Protein AF-E8N2D0-F1 (afdb_monomer_lite)

Radius of gyration: 14.81 Å; chains: 1; bounding box: 36×35×33 Å

Sequence (117 aa):
MAMEIARLIERIQQKIAEVESLYQRQSGGASFCQVQRDGRVTGGLKYEEGRMVALHFARRALQQRGEAGLADIEEEEQTWLKALADLQAKPSLPMLWLAYRQGGVDAFHWLREQFGE

pLDDT: mean 90.59, std 9.55, range [43.75, 98.31]

Organism: Anaerolinea thermophila (strain DSM 14523 / JCM 11388 / NBRC 100420 / UNI-1) (NCBI:txid926569)

Structure (mmCIF, N/CA/C/O backbone):
data_AF-E8N2D0-F1
#
_entry.id   AF-E8N2D0-F1
#
loop_
_atom_site.group_PDB
_atom_site.id
_atom_site.type_symbol
_atom_site.label_atom_id
_atom_site.label_alt_id
_atom_site.label_comp_id
_atom_site.label_asym_id
_atom_site.label_entity_id
_atom_site.label_seq_id
_atom_site.pdbx_PDB_ins_code
_atom_site.Cartn_x
_atom_site.Cartn_y
_atom_site.Cartn_z
_atom_site.occupancy
_atom_site.B_iso_or_equiv
_atom_site.auth_seq_id
_atom_site.auth_comp_id
_atom_site.auth_asym_id
_atom_site.auth_atom_id
_atom_site.pdbx_PDB_model_num
ATOM 1 N N . MET A 1 1 ? -14.526 10.757 16.281 1.00 62.53 1 MET A N 1
ATOM 2 C CA . MET A 1 1 ? -13.114 10.315 16.207 1.00 62.53 1 MET A CA 1
ATOM 3 C C . MET A 1 1 ? -12.991 8.791 16.215 1.00 62.53 1 MET A C 1
ATOM 5 O O . MET A 1 1 ? -12.744 8.247 15.155 1.00 62.53 1 MET A O 1
ATOM 9 N N . ALA A 1 2 ? -13.280 8.056 17.301 1.00 64.19 2 ALA A N 1
ATOM 10 C CA . ALA A 1 2 ? -13.200 6.576 17.281 1.00 64.19 2 ALA A CA 1
ATOM 11 C C . ALA A 1 2 ? -14.119 5.898 16.234 1.00 64.19 2 ALA A C 1
ATOM 13 O O . ALA A 1 2 ? -13.712 4.954 15.562 1.00 64.19 2 ALA A O 1
ATOM 14 N N . MET A 1 3 ? -15.335 6.426 16.047 1.00 69.44 3 MET A N 1
ATOM 15 C CA . MET A 1 3 ? -16.271 5.965 15.010 1.00 69.44 3 MET A CA 1
ATOM 16 C C . MET A 1 3 ? -15.761 6.221 13.579 1.00 69.44 3 MET A C 1
ATOM 18 O O . MET A 1 3 ? -16.086 5.454 12.679 1.00 69.44 3 MET A O 1
ATOM 22 N N . GLU A 1 4 ? -14.929 7.247 13.372 1.00 86.56 4 GLU A N 1
ATOM 23 C CA . GLU A 1 4 ? -14.350 7.556 12.056 1.00 86.56 4 GLU A CA 1
ATOM 24 C C . GLU A 1 4 ? -13.208 6.597 11.713 1.00 86.56 4 GLU A C 1
ATOM 26 O O . GLU A 1 4 ? -13.158 6.062 10.609 1.00 86.56 4 GLU A O 1
ATOM 31 N N . ILE A 1 5 ? -12.360 6.261 12.692 1.00 91.81 5 ILE A N 1
ATOM 32 C CA . ILE A 1 5 ? -11.310 5.251 12.503 1.00 91.81 5 ILE A CA 1
ATOM 33 C C . ILE A 1 5 ? -11.911 3.872 12.202 1.00 91.81 5 ILE A C 1
ATOM 35 O O . ILE A 1 5 ? -11.417 3.167 11.324 1.00 91.81 5 ILE A O 1
ATOM 39 N N . ALA A 1 6 ? -12.996 3.486 12.881 1.00 91.69 6 ALA A N 1
ATOM 40 C CA . ALA A 1 6 ? -13.675 2.218 12.611 1.00 91.69 6 ALA A CA 1
ATOM 41 C C . ALA A 1 6 ? -14.221 2.148 11.173 1.00 91.69 6 ALA A C 1
ATOM 43 O O . ALA A 1 6 ? -13.948 1.182 10.460 1.00 91.69 6 ALA A O 1
ATOM 44 N N . ARG A 1 7 ? -14.911 3.202 10.714 1.00 92.88 7 ARG A N 1
ATOM 45 C CA . ARG A 1 7 ? -15.404 3.308 9.328 1.00 92.88 7 ARG A CA 1
ATOM 46 C C . ARG A 1 7 ? -14.276 3.271 8.307 1.00 92.88 7 ARG A C 1
ATOM 48 O O . ARG A 1 7 ? -14.399 2.632 7.265 1.00 92.88 7 ARG A O 1
ATOM 55 N N . LEU A 1 8 ? -13.164 3.934 8.601 1.00 93.00 8 LEU A N 1
ATOM 56 C CA . LEU A 1 8 ? -12.001 3.904 7.730 1.00 93.00 8 LEU A CA 1
ATOM 57 C C . LEU A 1 8 ? -11.406 2.498 7.633 1.00 93.00 8 LEU A C 1
ATOM 59 O O . LEU A 1 8 ? -11.120 2.032 6.534 1.00 93.00 8 LEU A O 1
ATOM 63 N N . ILE A 1 9 ? -11.264 1.792 8.756 1.00 95.50 9 ILE A N 1
ATOM 64 C CA . ILE A 1 9 ? -10.804 0.399 8.759 1.00 95.50 9 ILE A CA 1
ATOM 65 C C . ILE A 1 9 ? -11.721 -0.471 7.886 1.00 95.50 9 ILE A C 1
ATOM 67 O O . ILE A 1 9 ? -11.212 -1.287 7.117 1.00 95.50 9 ILE A O 1
ATOM 71 N N . GLU A 1 10 ? -13.041 -0.281 7.947 1.00 95.69 10 GLU A N 1
ATOM 72 C CA . GLU A 1 10 ? -13.997 -0.982 7.078 1.00 95.69 10 GLU A CA 1
ATOM 73 C C . GLU A 1 10 ? -13.786 -0.652 5.592 1.00 95.69 10 GLU A C 1
ATOM 75 O O . GLU A 1 10 ? -13.709 -1.566 4.767 1.00 95.69 10 GLU A O 1
ATOM 80 N N . ARG A 1 11 ? -13.608 0.627 5.231 1.00 95.62 11 ARG A N 1
ATOM 81 C CA . ARG A 1 11 ? -13.295 1.028 3.844 1.00 95.62 11 ARG A CA 1
ATOM 82 C C . ARG A 1 11 ? -11.990 0.401 3.353 1.00 95.62 11 ARG A C 1
ATOM 84 O O . ARG A 1 11 ? -11.926 -0.095 2.230 1.00 95.62 11 ARG A O 1
ATOM 91 N N . ILE A 1 12 ? -10.960 0.359 4.199 1.00 96.69 12 ILE A N 1
ATOM 92 C CA . ILE A 1 12 ? -9.684 -0.291 3.875 1.00 96.69 12 ILE A CA 1
ATOM 93 C C . ILE A 1 12 ? -9.887 -1.789 3.648 1.00 96.69 12 ILE A C 1
ATOM 95 O O . ILE A 1 12 ? -9.335 -2.347 2.703 1.00 96.69 12 ILE A O 1
ATOM 99 N N . GLN A 1 13 ? -10.694 -2.457 4.475 1.00 97.00 13 GLN A N 1
ATOM 100 C CA . GLN A 1 13 ? -11.011 -3.875 4.291 1.00 97.00 13 GLN A CA 1
ATOM 101 C C . GLN A 1 13 ? -11.730 -4.137 2.964 1.00 97.00 13 GLN A C 1
ATOM 103 O O . GLN A 1 13 ? -11.364 -5.074 2.255 1.00 97.00 13 GLN A O 1
ATOM 108 N N . GLN A 1 14 ? -12.696 -3.293 2.596 1.00 96.69 14 GLN A N 1
ATOM 109 C CA . GLN A 1 14 ? -13.371 -3.375 1.299 1.00 96.69 14 GLN A CA 1
ATOM 110 C C . GLN A 1 14 ? -12.380 -3.181 0.145 1.00 96.69 14 GLN A C 1
ATOM 112 O O . GLN A 1 14 ? -12.392 -3.950 -0.817 1.00 96.69 14 GLN A O 1
ATOM 117 N N . LYS A 1 15 ? -11.464 -2.212 0.267 1.00 96.94 15 LYS A N 1
ATOM 118 C CA . LYS A 1 15 ? -10.445 -1.964 -0.754 1.00 96.94 15 LYS A CA 1
ATOM 119 C C . LYS A 1 15 ? -9.453 -3.116 -0.890 1.00 96.94 15 LYS A C 1
ATOM 121 O O . LYS A 1 15 ? -9.097 -3.475 -2.007 1.00 96.94 15 LYS A O 1
ATOM 126 N N . ILE A 1 16 ? -9.049 -3.737 0.220 1.00 96.94 16 ILE A N 1
ATOM 127 C CA . ILE A 1 16 ? -8.223 -4.955 0.207 1.00 96.94 16 ILE A CA 1
ATOM 128 C C . ILE A 1 16 ? -8.938 -6.067 -0.566 1.00 96.94 16 ILE A C 1
ATOM 130 O O . ILE A 1 16 ? -8.326 -6.676 -1.436 1.00 96.94 16 ILE A O 1
ATOM 134 N N . ALA A 1 17 ? -10.231 -6.296 -0.313 1.00 95.88 17 ALA A N 1
ATOM 135 C CA . ALA A 1 17 ? -10.999 -7.316 -1.028 1.00 95.88 17 ALA A CA 1
ATOM 136 C C . ALA A 1 17 ? -11.108 -7.026 -2.540 1.00 95.88 17 ALA A C 1
ATOM 138 O O . ALA A 1 17 ? -11.020 -7.943 -3.358 1.00 95.88 17 ALA A O 1
ATOM 139 N N . GLU A 1 18 ? -11.249 -5.755 -2.932 1.00 95.25 18 GLU A N 1
ATOM 140 C CA . GLU A 1 18 ? -11.233 -5.333 -4.340 1.00 95.25 18 GLU A CA 1
ATOM 141 C C . GLU A 1 18 ? -9.885 -5.648 -5.010 1.00 95.25 18 GLU A C 1
ATOM 143 O O . GLU A 1 18 ? -9.847 -6.251 -6.088 1.00 95.25 18 GLU A O 1
ATOM 148 N N . VAL A 1 19 ? -8.776 -5.272 -4.364 1.00 94.38 19 VAL A N 1
ATOM 149 C CA . VAL A 1 19 ? -7.423 -5.527 -4.880 1.00 94.38 19 VAL A CA 1
ATOM 150 C C . VAL A 1 19 ? -7.128 -7.025 -4.920 1.00 94.38 19 VAL A C 1
ATOM 152 O O . VAL A 1 19 ? -6.573 -7.503 -5.905 1.00 94.38 19 VAL A O 1
ATOM 155 N N . GLU A 1 20 ? -7.547 -7.789 -3.914 1.00 93.12 20 GLU A N 1
ATOM 156 C CA . GLU A 1 20 ? -7.379 -9.242 -3.891 1.00 93.12 20 GLU A CA 1
ATOM 157 C C . GLU A 1 20 ? -8.174 -9.929 -5.012 1.00 93.12 20 GLU A C 1
ATOM 159 O O . GLU A 1 20 ? -7.659 -10.835 -5.665 1.00 93.12 20 GLU A O 1
ATOM 164 N N . SER A 1 21 ? -9.390 -9.465 -5.309 1.00 91.75 21 SER A N 1
ATOM 165 C CA . SER A 1 21 ? -10.180 -9.958 -6.446 1.00 91.75 21 SER A CA 1
ATOM 166 C C . SER A 1 21 ? -9.514 -9.651 -7.795 1.00 91.75 21 SER A C 1
ATOM 168 O O . SER A 1 21 ? -9.486 -10.491 -8.699 1.00 91.75 21 SER A O 1
ATOM 170 N N . LEU A 1 22 ? -8.928 -8.459 -7.951 1.00 89.31 22 LEU A N 1
ATOM 171 C CA . LEU A 1 22 ? -8.114 -8.121 -9.126 1.00 89.31 22 LEU A CA 1
ATOM 172 C C . LEU A 1 22 ? -6.891 -9.038 -9.237 1.00 89.31 22 LEU A C 1
ATOM 174 O O . LEU A 1 22 ? -6.658 -9.615 -10.299 1.00 89.31 22 LEU A O 1
ATOM 178 N N . TYR A 1 23 ? -6.180 -9.234 -8.127 1.00 88.69 23 TYR A N 1
ATOM 179 C CA . TYR A 1 23 ? -5.011 -10.102 -8.039 1.00 88.69 23 TYR A CA 1
ATOM 180 C C . TYR A 1 23 ? -5.342 -11.539 -8.454 1.00 88.69 23 TYR A C 1
ATOM 182 O O . TYR A 1 23 ? -4.668 -12.111 -9.306 1.00 88.69 23 TYR A O 1
ATOM 190 N N . GLN A 1 24 ? -6.419 -12.107 -7.903 1.00 89.31 24 GLN A N 1
ATOM 191 C CA . GLN A 1 24 ? -6.882 -13.461 -8.216 1.00 89.31 24 GLN A CA 1
ATOM 192 C C . GLN A 1 24 ? -7.250 -13.619 -9.691 1.00 89.31 24 GLN A C 1
ATOM 194 O O . GLN A 1 24 ? -6.910 -14.627 -10.308 1.00 89.31 24 GLN A O 1
ATOM 199 N N . ARG A 1 25 ? -7.917 -12.627 -10.292 1.00 87.38 25 ARG A N 1
ATOM 200 C CA . ARG A 1 25 ? -8.247 -12.677 -11.725 1.00 87.38 25 ARG A CA 1
ATOM 201 C C . ARG A 1 25 ? -6.997 -12.716 -12.597 1.00 87.38 25 ARG A C 1
ATOM 203 O O . ARG A 1 25 ? -6.956 -13.475 -13.560 1.00 87.38 25 ARG A O 1
ATOM 210 N N . GLN A 1 26 ? -5.979 -11.935 -12.251 1.00 85.56 26 GLN A N 1
ATOM 211 C CA . GLN A 1 26 ? -4.733 -11.874 -13.013 1.00 85.56 26 GLN A CA 1
ATOM 212 C C . GLN A 1 26 ? -3.806 -13.076 -12.752 1.00 85.56 26 GLN A C 1
ATOM 214 O O . GLN A 1 26 ? -3.014 -13.442 -13.617 1.00 85.56 26 GLN A O 1
ATOM 219 N N . SER A 1 27 ? -3.909 -13.720 -11.586 1.00 84.25 27 SER A N 1
ATOM 220 C CA . SER A 1 27 ? -3.081 -14.867 -11.188 1.00 84.25 27 SER A CA 1
ATOM 221 C C . SER A 1 27 ? -3.634 -16.233 -11.626 1.00 84.25 27 SER A C 1
ATOM 223 O O . SER A 1 27 ? -3.053 -17.266 -11.285 1.00 84.25 27 SER A O 1
ATOM 225 N N . GLY A 1 28 ? -4.765 -16.267 -12.339 1.00 83.62 28 GLY A N 1
ATOM 226 C CA . GLY A 1 28 ? -5.445 -17.517 -12.697 1.00 83.62 28 GLY A CA 1
ATOM 227 C C . GLY A 1 28 ? -6.176 -18.177 -11.522 1.00 83.62 28 GLY A C 1
ATOM 228 O O . GLY A 1 28 ? -6.288 -19.399 -11.474 1.00 83.62 28 GLY A O 1
ATOM 229 N N . GLY A 1 29 ? -6.659 -17.380 -10.566 1.00 82.88 29 GLY A N 1
ATOM 230 C CA . GLY A 1 29 ? -7.465 -17.817 -9.422 1.00 82.88 29 GLY A CA 1
ATOM 231 C C . GLY A 1 29 ? -6.690 -18.006 -8.116 1.00 82.88 29 GLY A C 1
ATOM 232 O O . GLY A 1 29 ? -7.290 -18.368 -7.107 1.00 82.88 29 GLY A O 1
ATOM 233 N N . ALA A 1 30 ? -5.379 -17.756 -8.095 1.00 83.25 30 ALA A N 1
ATOM 234 C CA . ALA A 1 30 ? -4.569 -17.871 -6.884 1.00 83.25 30 ALA A CA 1
ATOM 235 C C . ALA A 1 30 ? -4.672 -16.609 -6.011 1.00 83.25 30 ALA A C 1
ATOM 237 O O . ALA A 1 30 ? -4.511 -15.484 -6.494 1.00 83.25 30 ALA A O 1
ATOM 238 N N . SER A 1 31 ? -4.890 -16.777 -4.707 1.00 84.69 31 SER A N 1
ATOM 239 C CA . SER A 1 31 ? -4.899 -15.645 -3.777 1.00 84.69 31 SER A CA 1
ATOM 240 C C . SER A 1 31 ? -3.501 -15.066 -3.563 1.00 84.69 31 SER A C 1
ATOM 242 O O . SER A 1 31 ? -2.485 -15.737 -3.773 1.00 84.69 31 SER A O 1
ATOM 244 N N . PHE A 1 32 ? -3.447 -13.822 -3.084 1.0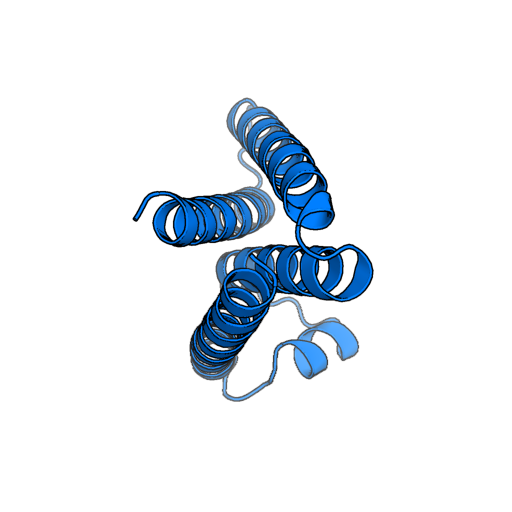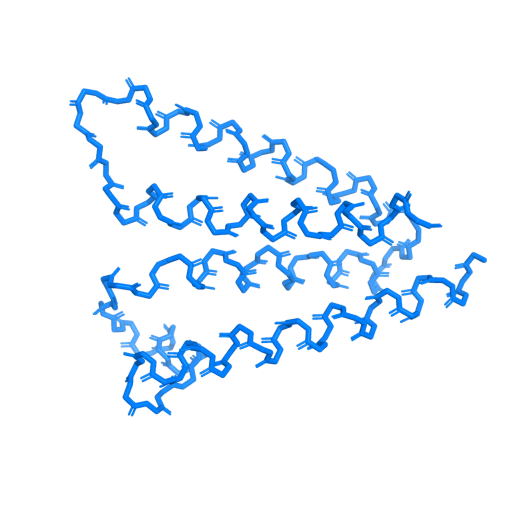0 83.12 32 PHE A N 1
ATOM 245 C CA . PHE A 1 32 ? -2.193 -13.149 -2.748 1.00 83.12 32 PHE A CA 1
ATOM 246 C C . PHE A 1 32 ? -1.340 -13.981 -1.776 1.00 83.12 32 PHE A C 1
ATOM 248 O O . PHE A 1 32 ? -0.165 -14.251 -2.027 1.00 83.12 32 PHE A O 1
ATOM 255 N N . CYS A 1 33 ? -1.960 -14.466 -0.697 1.00 83.88 33 CYS A N 1
ATOM 256 C CA . CYS A 1 33 ? -1.296 -15.286 0.315 1.00 83.88 33 CYS A CA 1
ATOM 257 C C . CYS A 1 33 ? -0.774 -16.620 -0.242 1.00 83.88 33 CYS A C 1
ATOM 259 O O . CYS A 1 33 ? 0.281 -17.086 0.187 1.00 83.88 33 CYS A O 1
ATOM 261 N N . GLN A 1 34 ? -1.500 -17.247 -1.175 1.00 81.94 34 GLN A N 1
ATOM 262 C CA . GLN A 1 34 ? -1.060 -18.486 -1.828 1.00 81.94 34 GLN A CA 1
ATOM 263 C C . GLN A 1 34 ? 0.161 -18.236 -2.711 1.00 81.94 34 GLN A C 1
ATOM 265 O O . GLN A 1 34 ? 1.148 -18.956 -2.610 1.00 81.94 34 GLN A O 1
ATOM 270 N N . VAL A 1 35 ? 0.127 -17.179 -3.524 1.00 81.75 35 VAL A N 1
ATOM 271 C CA . VAL A 1 35 ? 1.246 -16.816 -4.399 1.00 81.75 35 VAL A CA 1
ATOM 272 C C . VAL A 1 35 ? 2.515 -16.506 -3.605 1.00 81.75 35 VAL A C 1
ATOM 274 O O . VAL A 1 35 ? 3.586 -16.999 -3.960 1.00 81.75 35 VAL A O 1
ATOM 277 N N . GLN A 1 36 ? 2.393 -15.729 -2.524 1.00 80.94 36 GLN A N 1
ATOM 278 C CA . GLN A 1 36 ? 3.508 -15.406 -1.626 1.00 80.94 36 GLN A CA 1
ATOM 279 C C . GLN A 1 36 ? 4.113 -16.670 -1.005 1.00 80.94 36 GLN A C 1
ATOM 281 O O . GLN A 1 36 ? 5.330 -16.836 -0.999 1.00 80.94 36 GLN A O 1
ATOM 286 N N . ARG A 1 37 ? 3.263 -17.583 -0.516 1.00 82.00 37 ARG A N 1
ATOM 287 C CA . ARG A 1 37 ? 3.696 -18.847 0.096 1.00 82.00 37 ARG A CA 1
ATOM 288 C C . ARG A 1 37 ? 4.411 -19.757 -0.899 1.00 82.00 37 ARG A C 1
ATOM 290 O O . ARG A 1 37 ? 5.419 -20.359 -0.547 1.00 82.00 37 ARG A O 1
ATOM 297 N N . ASP A 1 38 ? 3.892 -19.848 -2.117 1.00 84.31 38 ASP A N 1
ATOM 298 C CA . ASP A 1 38 ? 4.437 -20.705 -3.169 1.00 84.31 38 ASP A CA 1
ATOM 299 C C . ASP A 1 38 ? 5.703 -20.115 -3.819 1.00 84.31 38 ASP A C 1
ATOM 301 O O . ASP A 1 38 ? 6.336 -20.778 -4.640 1.00 84.31 38 ASP A O 1
ATOM 305 N N . GLY A 1 39 ? 6.062 -18.861 -3.510 1.00 73.88 39 GLY A N 1
ATOM 306 C CA . GLY A 1 39 ? 7.225 -18.182 -4.087 1.00 73.88 39 GLY A CA 1
ATOM 307 C C . GLY A 1 39 ? 7.131 -17.985 -5.604 1.00 73.88 39 GLY A C 1
ATOM 308 O O . GLY A 1 39 ? 8.156 -17.895 -6.284 1.00 73.88 39 GLY A O 1
ATOM 309 N N . ARG A 1 40 ? 5.914 -17.954 -6.164 1.00 75.69 40 ARG A N 1
ATOM 310 C CA . ARG A 1 40 ? 5.726 -17.868 -7.619 1.00 75.69 40 ARG A CA 1
ATOM 311 C C . ARG A 1 40 ? 6.193 -16.511 -8.136 1.00 75.69 40 ARG A C 1
ATOM 313 O O . ARG A 1 40 ? 5.854 -15.466 -7.585 1.00 75.69 40 ARG A O 1
ATOM 320 N N . VAL A 1 41 ? 6.923 -16.526 -9.249 1.00 65.94 41 VAL A N 1
ATOM 321 C CA . VAL A 1 41 ? 7.287 -15.301 -9.965 1.00 65.94 41 VAL A CA 1
ATOM 322 C C . VAL A 1 41 ? 6.067 -14.823 -10.733 1.00 65.94 41 VAL A C 1
ATOM 324 O O . VAL A 1 41 ? 5.647 -15.452 -11.699 1.00 65.94 41 VAL A O 1
ATOM 327 N N . THR A 1 42 ? 5.494 -13.709 -10.294 1.00 6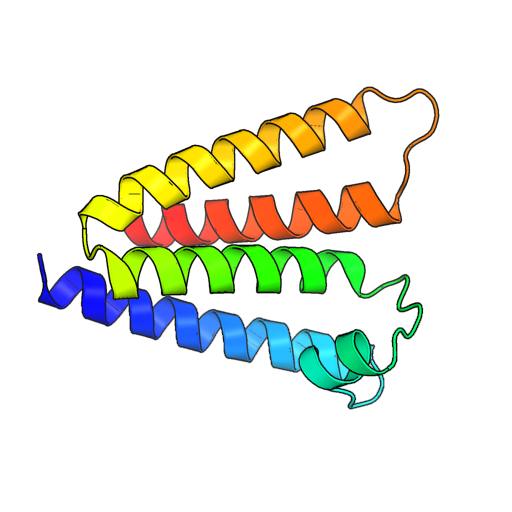7.56 42 THR A N 1
ATOM 328 C CA . THR A 1 42 ? 4.211 -13.239 -10.819 1.00 67.56 42 THR A CA 1
ATOM 329 C C . THR A 1 42 ? 4.282 -12.005 -11.691 1.00 67.56 42 THR A C 1
ATOM 331 O O . THR A 1 42 ? 3.231 -11.562 -12.125 1.00 67.56 42 THR A O 1
ATOM 334 N N . GLY A 1 43 ? 5.484 -11.497 -11.999 1.00 67.50 43 GLY A N 1
ATOM 335 C CA . GLY A 1 43 ? 5.761 -10.490 -13.036 1.00 67.50 43 GLY A CA 1
ATOM 336 C C . GLY A 1 43 ? 4.743 -9.342 -13.127 1.00 67.50 43 GLY A C 1
ATOM 337 O O . GLY A 1 43 ? 4.953 -8.276 -12.561 1.00 67.50 43 GLY A O 1
ATOM 338 N N . GLY A 1 44 ? 3.633 -9.575 -13.828 1.00 79.25 44 GLY A N 1
ATOM 339 C CA . GLY A 1 44 ? 2.504 -8.653 -13.948 1.00 79.25 44 GLY A CA 1
ATOM 340 C C . GLY A 1 44 ? 1.769 -8.286 -12.649 1.00 79.25 44 GLY A C 1
ATOM 341 O O . GLY A 1 44 ? 1.150 -7.236 -12.632 1.00 79.25 44 GLY A O 1
ATOM 342 N N . LEU A 1 45 ? 1.871 -9.057 -11.559 1.00 89.12 45 LEU A N 1
ATOM 343 C CA . LEU A 1 45 ? 1.102 -8.797 -10.322 1.00 89.12 45 LEU A CA 1
ATOM 344 C C . LEU A 1 45 ? 1.773 -7.828 -9.339 1.00 89.12 45 LEU A C 1
ATOM 346 O O . LEU A 1 45 ? 1.299 -7.642 -8.214 1.00 89.12 45 LEU A O 1
ATOM 350 N N . LYS A 1 46 ? 2.934 -7.270 -9.698 1.00 91.75 46 LYS A N 1
ATOM 351 C CA . LYS A 1 46 ? 3.731 -6.484 -8.750 1.00 91.75 46 LYS A CA 1
ATOM 352 C C . LYS A 1 46 ? 3.031 -5.209 -8.304 1.00 91.75 46 LYS A C 1
ATOM 354 O O . LYS A 1 46 ? 3.185 -4.823 -7.149 1.00 91.75 46 LYS A O 1
ATOM 359 N N . TYR A 1 47 ? 2.242 -4.602 -9.182 1.00 94.56 47 TYR A N 1
ATOM 360 C CA . TYR A 1 47 ? 1.465 -3.414 -8.860 1.00 94.56 47 TYR A CA 1
ATOM 361 C C . TYR A 1 47 ? 0.405 -3.704 -7.785 1.00 94.56 47 TYR A C 1
ATOM 363 O O . TYR A 1 47 ? 0.356 -3.039 -6.749 1.00 94.56 47 TYR A O 1
ATOM 371 N N . GLU A 1 48 ? -0.390 -4.755 -7.968 1.00 94.50 48 GLU A N 1
ATOM 372 C CA . GLU A 1 48 ? -1.413 -5.186 -7.016 1.00 94.50 48 GLU A CA 1
ATOM 373 C C . GLU A 1 48 ? -0.797 -5.676 -5.697 1.00 94.50 48 GLU A C 1
ATOM 375 O O . GLU A 1 48 ? -1.349 -5.416 -4.629 1.00 94.50 48 GLU A O 1
ATOM 380 N N . GLU A 1 49 ? 0.370 -6.327 -5.742 1.00 93.62 49 GLU A N 1
ATOM 381 C CA . GLU A 1 49 ? 1.146 -6.688 -4.548 1.00 93.62 49 GLU A CA 1
ATOM 382 C C . GLU A 1 49 ? 1.545 -5.444 -3.738 1.00 93.62 49 GLU A C 1
ATOM 384 O O . GLU A 1 49 ? 1.347 -5.420 -2.524 1.00 93.62 49 GLU A O 1
ATOM 389 N N . GLY A 1 50 ? 2.027 -4.386 -4.397 1.00 96.44 50 GLY A N 1
ATOM 390 C CA . GLY A 1 50 ? 2.331 -3.110 -3.743 1.00 96.44 50 GLY A CA 1
ATOM 391 C C . GLY A 1 50 ? 1.114 -2.493 -3.054 1.00 96.44 50 GLY A C 1
ATOM 392 O O . GLY A 1 50 ? 1.190 -2.111 -1.884 1.00 96.44 50 GLY A O 1
ATOM 393 N N . ARG A 1 51 ? -0.033 -2.478 -3.748 1.00 97.62 51 ARG A N 1
ATOM 394 C CA . ARG A 1 51 ? -1.314 -1.998 -3.198 1.00 97.62 51 ARG A CA 1
ATOM 395 C C . ARG A 1 51 ? -1.733 -2.789 -1.959 1.00 97.62 51 ARG A C 1
ATOM 397 O O . ARG A 1 51 ? -2.086 -2.193 -0.945 1.00 97.62 51 ARG A O 1
ATOM 404 N N . MET A 1 52 ? -1.677 -4.121 -2.024 1.00 95.88 52 MET A N 1
ATOM 405 C CA . MET A 1 52 ? -2.021 -5.002 -0.900 1.00 95.88 52 MET A CA 1
ATOM 406 C C . MET A 1 52 ? -1.153 -4.718 0.326 1.00 95.88 52 MET A C 1
ATOM 408 O O . MET A 1 52 ? -1.681 -4.583 1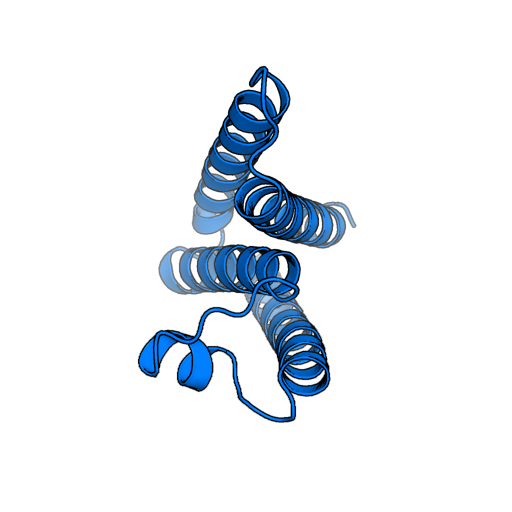.430 1.00 95.88 52 MET A O 1
ATOM 412 N N . VAL A 1 53 ? 0.166 -4.609 0.142 1.00 96.94 53 VAL A N 1
ATOM 413 C CA . VAL A 1 53 ? 1.102 -4.369 1.250 1.00 96.94 53 VAL A CA 1
ATOM 414 C C . VAL A 1 53 ? 0.807 -3.035 1.938 1.00 96.94 53 VAL A C 1
ATOM 416 O O . VAL A 1 53 ? 0.666 -3.012 3.161 1.00 96.94 53 VAL A O 1
ATOM 419 N N . ALA A 1 54 ? 0.640 -1.952 1.174 1.00 98.25 54 ALA A N 1
ATOM 420 C CA . ALA A 1 54 ? 0.329 -0.631 1.722 1.00 98.25 54 ALA A CA 1
ATOM 421 C C . ALA A 1 54 ? -1.014 -0.609 2.479 1.00 98.25 54 ALA A C 1
ATOM 423 O O . ALA A 1 54 ? -1.089 -0.129 3.612 1.00 98.25 54 ALA A O 1
ATOM 424 N N . LEU A 1 55 ? -2.069 -1.207 1.913 1.00 97.94 55 LEU A N 1
ATOM 425 C CA . LEU A 1 55 ? -3.383 -1.275 2.566 1.00 97.94 55 LEU A CA 1
ATOM 426 C C . LEU A 1 55 ? -3.354 -2.117 3.851 1.00 97.94 55 LEU A C 1
ATOM 428 O O . LEU A 1 55 ?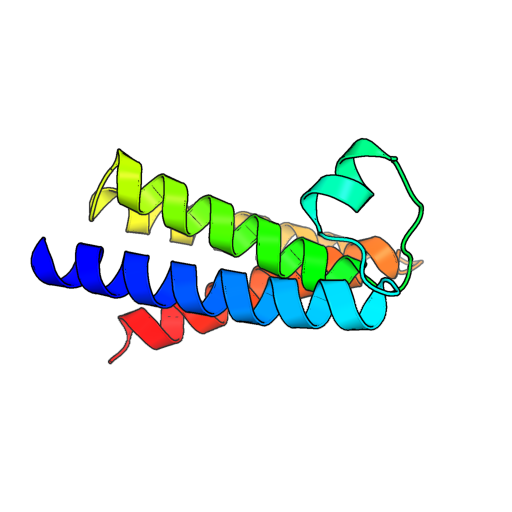 -3.975 -1.751 4.852 1.00 97.94 55 LEU A O 1
ATOM 432 N N . HIS A 1 56 ? -2.625 -3.237 3.857 1.00 98.00 56 HIS A N 1
ATOM 433 C CA . HIS A 1 56 ? -2.457 -4.057 5.057 1.00 98.00 56 HIS A CA 1
ATOM 434 C C . HIS A 1 56 ? -1.670 -3.337 6.151 1.00 98.00 56 HIS A C 1
ATOM 436 O O . HIS A 1 56 ? -2.041 -3.454 7.324 1.00 98.00 56 HIS A O 1
ATOM 442 N N . PHE A 1 57 ? -0.626 -2.592 5.780 1.00 98.31 57 PHE A N 1
ATOM 443 C CA . PHE A 1 57 ? 0.110 -1.737 6.704 1.00 98.31 57 PHE A CA 1
ATOM 444 C C . PHE A 1 57 ? -0.826 -0.710 7.350 1.00 98.31 57 PHE A C 1
ATOM 446 O O . PHE A 1 57 ? -0.959 -0.696 8.574 1.00 98.31 57 PHE A O 1
ATOM 453 N N . ALA A 1 58 ? -1.558 0.062 6.540 1.00 97.06 58 ALA A N 1
ATOM 454 C CA . ALA A 1 58 ? -2.459 1.102 7.030 1.00 97.06 58 ALA A CA 1
ATOM 455 C C . ALA A 1 58 ? -3.549 0.540 7.951 1.00 97.06 58 ALA A C 1
ATOM 457 O O . ALA A 1 58 ? -3.777 1.051 9.049 1.00 97.06 58 ALA A O 1
ATOM 458 N N . ARG A 1 59 ? -4.173 -0.580 7.561 1.00 97.44 59 ARG A N 1
ATOM 459 C CA . ARG A 1 59 ? -5.160 -1.263 8.406 1.00 97.44 59 ARG A CA 1
ATOM 460 C C . ARG A 1 59 ? -4.569 -1.638 9.760 1.00 97.44 59 ARG A C 1
ATOM 462 O O . ARG A 1 59 ? -5.210 -1.427 10.785 1.00 97.44 59 ARG A O 1
ATOM 469 N N . ARG A 1 60 ? -3.364 -2.214 9.767 1.00 97.94 60 ARG A N 1
ATOM 470 C CA . ARG A 1 60 ? -2.692 -2.648 10.994 1.00 97.94 60 ARG A CA 1
ATOM 471 C C . ARG A 1 60 ? -2.335 -1.459 11.884 1.00 97.94 60 ARG A C 1
ATOM 473 O O . ARG A 1 60 ? -2.597 -1.538 13.081 1.00 97.94 60 ARG A O 1
ATOM 480 N N . ALA A 1 61 ? -1.791 -0.382 11.320 1.00 97.06 61 ALA A N 1
ATOM 481 C CA . ALA A 1 61 ? -1.455 0.833 12.061 1.00 97.06 61 ALA A CA 1
ATOM 482 C C . ALA A 1 61 ? -2.690 1.400 12.780 1.00 97.06 61 ALA A C 1
ATOM 484 O O . ALA A 1 61 ? -2.673 1.593 13.997 1.00 97.06 61 ALA A O 1
ATOM 485 N N . LEU A 1 62 ? -3.807 1.541 12.060 1.00 95.88 62 LEU A N 1
ATOM 486 C CA . LEU A 1 62 ? -5.071 2.033 12.619 1.00 95.88 62 LEU A CA 1
ATOM 487 C C . LEU A 1 62 ? -5.678 1.079 13.653 1.00 95.88 62 LEU A C 1
ATOM 489 O O . LEU A 1 62 ? -6.175 1.521 14.684 1.00 95.88 62 LEU A O 1
ATOM 493 N N . GLN A 1 63 ? -5.622 -0.234 13.419 1.00 96.06 63 GLN A N 1
ATOM 494 C CA . GLN A 1 63 ? -6.114 -1.223 14.383 1.00 96.06 63 GLN A CA 1
ATOM 495 C C . GLN A 1 63 ? -5.314 -1.217 15.691 1.00 96.06 63 GLN A C 1
ATOM 497 O O . GLN A 1 63 ? -5.883 -1.450 16.754 1.00 96.06 63 GLN A O 1
ATOM 502 N N . GLN A 1 64 ? -4.002 -0.982 15.620 1.00 96.19 64 GLN A N 1
ATOM 503 C CA . GLN A 1 64 ? -3.115 -1.046 16.784 1.00 96.19 64 GLN A CA 1
ATOM 504 C C . GLN A 1 64 ? -3.045 0.273 17.551 1.00 96.19 64 GLN A C 1
ATOM 506 O O . GLN A 1 64 ? -2.901 0.260 18.771 1.00 96.19 64 GLN A O 1
ATOM 511 N N . ARG A 1 65 ? -3.124 1.405 16.847 1.00 95.38 65 ARG A N 1
ATOM 512 C CA . ARG A 1 65 ? -2.839 2.732 17.412 1.00 95.38 65 ARG A CA 1
ATOM 513 C C . ARG A 1 65 ? -3.986 3.726 17.254 1.00 95.38 65 ARG A C 1
ATOM 515 O O . ARG A 1 65 ? -3.868 4.862 17.709 1.00 95.38 65 ARG A O 1
ATOM 522 N N . GLY A 1 66 ? -5.095 3.316 16.641 1.00 93.56 66 GLY A N 1
ATOM 523 C CA . GLY A 1 66 ? -6.228 4.192 16.371 1.00 93.56 66 GLY A CA 1
ATOM 524 C C . GLY A 1 66 ? -5.799 5.388 15.525 1.00 93.56 66 GLY A C 1
ATOM 525 O O . GLY A 1 66 ? -5.104 5.241 14.524 1.00 93.56 66 GLY A O 1
ATOM 526 N N . GLU A 1 67 ? -6.170 6.580 15.975 1.00 92.19 67 GLU A N 1
ATOM 527 C CA . GLU A 1 67 ? -5.835 7.851 15.327 1.00 92.19 67 GLU A CA 1
ATOM 528 C C . GLU A 1 67 ? -4.325 8.131 15.283 1.00 92.19 67 GLU A C 1
ATOM 530 O O . GLU A 1 67 ? -3.830 8.674 14.302 1.00 92.19 67 GLU A O 1
ATOM 535 N N . ALA A 1 68 ? -3.553 7.670 16.274 1.00 93.69 68 ALA A N 1
ATOM 536 C CA . ALA A 1 68 ? -2.095 7.804 16.234 1.00 93.69 68 ALA A CA 1
ATOM 537 C C . ALA A 1 68 ? -1.453 6.974 15.105 1.00 93.69 68 ALA A C 1
ATOM 539 O O . ALA A 1 68 ? -0.319 7.245 14.724 1.00 93.69 68 ALA A O 1
ATOM 540 N N . GLY A 1 69 ? -2.172 5.990 14.550 1.00 94.88 69 GLY A N 1
ATOM 541 C CA . GLY A 1 69 ? -1.739 5.239 13.371 1.00 94.88 69 GLY A CA 1
ATOM 542 C C . GLY A 1 69 ? -1.764 6.054 12.073 1.00 94.88 69 GLY A C 1
ATOM 543 O O . GLY A 1 69 ? -1.192 5.609 11.085 1.00 94.88 69 GLY A O 1
ATOM 544 N N . LEU A 1 70 ? -2.390 7.238 12.054 1.00 93.38 70 LEU A N 1
ATOM 545 C CA . LEU A 1 70 ? -2.378 8.136 10.892 1.00 93.38 70 LEU A CA 1
ATOM 546 C C . LEU A 1 70 ? -0.982 8.688 10.605 1.00 93.38 70 LEU A C 1
ATOM 548 O O . LEU A 1 70 ? -0.571 8.727 9.450 1.00 93.38 70 LEU A O 1
ATOM 552 N N . ALA A 1 71 ? -0.240 9.042 11.656 1.00 94.31 71 ALA A N 1
ATOM 553 C CA . ALA A 1 71 ? 1.140 9.498 11.522 1.00 94.31 71 ALA A CA 1
ATOM 554 C C . ALA A 1 71 ? 2.045 8.393 10.949 1.00 94.31 71 ALA A C 1
ATOM 556 O O . ALA A 1 71 ? 2.873 8.663 10.086 1.00 94.31 71 ALA A O 1
ATOM 557 N N . ASP A 1 72 ? 1.832 7.138 11.364 1.00 96.19 72 ASP A N 1
ATOM 558 C CA . ASP A 1 72 ? 2.573 5.990 10.824 1.00 96.19 72 ASP A CA 1
ATOM 559 C C . ASP A 1 72 ? 2.279 5.777 9.328 1.00 96.19 72 ASP A C 1
ATOM 561 O O . ASP A 1 72 ? 3.162 5.396 8.566 1.00 96.19 72 ASP A O 1
ATOM 565 N N . ILE A 1 73 ? 1.034 6.016 8.898 1.00 95.56 73 ILE A N 1
ATOM 566 C CA . ILE A 1 73 ? 0.639 5.936 7.484 1.00 95.56 73 ILE A CA 1
ATOM 567 C C . ILE A 1 73 ? 1.334 7.021 6.664 1.00 95.56 73 ILE A C 1
ATOM 569 O O . ILE A 1 73 ? 1.836 6.720 5.584 1.00 95.56 73 ILE A O 1
ATOM 573 N N . GLU A 1 74 ? 1.385 8.253 7.169 1.00 95.69 74 GLU A N 1
ATOM 574 C CA . GLU A 1 74 ? 2.068 9.360 6.497 1.00 95.69 74 GLU A CA 1
ATOM 575 C C . GLU A 1 74 ? 3.580 9.102 6.380 1.00 95.69 74 GLU A C 1
ATOM 577 O O . GLU A 1 74 ? 4.160 9.278 5.309 1.00 95.69 74 GLU A O 1
ATOM 582 N N . GLU A 1 75 ? 4.224 8.618 7.446 1.00 97.19 75 GLU A N 1
ATOM 583 C CA . GLU A 1 75 ? 5.649 8.263 7.429 1.00 97.19 75 GLU A CA 1
ATOM 584 C C . GLU A 1 75 ? 5.952 7.133 6.429 1.00 97.19 75 GLU A C 1
ATOM 586 O O . GLU A 1 75 ? 6.921 7.199 5.657 1.00 97.19 75 GLU A O 1
ATOM 591 N N . GLU A 1 76 ? 5.104 6.104 6.398 1.00 97.75 76 GLU A N 1
ATOM 592 C CA . GLU A 1 76 ? 5.242 5.008 5.444 1.00 97.75 76 GLU A CA 1
ATOM 593 C C . GLU A 1 76 ? 5.018 5.504 4.005 1.00 97.75 76 GLU A C 1
ATOM 595 O O . GLU A 1 76 ? 5.821 5.187 3.128 1.00 97.75 76 GLU A O 1
ATOM 600 N N . GLU A 1 77 ? 4.019 6.353 3.741 1.00 97.44 77 GLU A N 1
ATOM 601 C CA . GLU A 1 77 ? 3.809 6.971 2.421 1.00 97.44 77 GLU A CA 1
ATOM 602 C C . GLU A 1 77 ? 5.073 7.699 1.938 1.00 97.44 77 GLU A C 1
ATOM 604 O O . GLU A 1 77 ? 5.528 7.463 0.813 1.00 97.44 77 GLU A O 1
ATOM 609 N N . GLN A 1 78 ? 5.700 8.517 2.792 1.00 98.00 78 GLN A N 1
ATOM 610 C CA . GLN A 1 78 ? 6.954 9.203 2.451 1.00 98.00 78 GLN A CA 1
ATOM 611 C C . GLN A 1 78 ? 8.086 8.219 2.131 1.00 98.00 78 GLN A C 1
ATOM 613 O O . GLN A 1 78 ? 8.861 8.431 1.191 1.00 98.00 78 GLN A O 1
ATOM 618 N N . THR A 1 79 ? 8.167 7.109 2.865 1.00 98.12 79 THR A N 1
ATOM 619 C CA . THR A 1 79 ? 9.145 6.044 2.606 1.00 98.12 79 THR A CA 1
ATOM 620 C C . THR A 1 79 ? 8.926 5.398 1.236 1.00 98.12 79 THR A C 1
ATOM 622 O O . THR A 1 79 ? 9.888 5.137 0.503 1.00 98.12 79 THR A O 1
ATOM 625 N N . TRP A 1 80 ? 7.671 5.176 0.844 1.00 98.25 80 TRP A N 1
ATOM 626 C CA . TRP A 1 80 ? 7.322 4.617 -0.462 1.00 98.25 80 TRP A CA 1
ATOM 627 C C . TRP A 1 80 ? 7.567 5.596 -1.608 1.00 98.25 80 TRP A C 1
ATOM 629 O O . TRP A 1 80 ? 8.133 5.187 -2.624 1.00 98.25 80 TRP A O 1
ATOM 639 N N . LEU A 1 81 ? 7.216 6.871 -1.432 1.00 98.25 81 LEU A N 1
ATOM 640 C CA . LEU A 1 81 ? 7.486 7.939 -2.398 1.00 98.25 81 LEU A CA 1
ATOM 641 C C . LEU A 1 81 ? 8.985 8.093 -2.656 1.00 98.25 81 LEU A C 1
ATOM 643 O O . LEU A 1 81 ? 9.417 8.108 -3.810 1.00 98.25 81 LEU A O 1
ATOM 647 N N . LYS A 1 82 ? 9.796 8.126 -1.594 1.00 98.06 82 LYS A N 1
ATOM 648 C CA . LYS A 1 82 ? 11.255 8.178 -1.721 1.00 98.06 82 LYS A CA 1
ATOM 649 C C . LYS A 1 82 ? 11.795 6.959 -2.466 1.00 98.06 82 LYS A C 1
ATOM 651 O O . LYS A 1 82 ? 12.552 7.111 -3.419 1.00 98.06 82 LYS A O 1
ATOM 656 N N . ALA A 1 83 ? 11.371 5.755 -2.083 1.00 97.12 83 ALA A N 1
ATOM 657 C CA . ALA A 1 83 ? 11.814 4.534 -2.749 1.00 97.12 83 ALA A CA 1
ATOM 658 C C . ALA A 1 83 ? 11.390 4.484 -4.229 1.00 97.12 83 ALA A C 1
ATOM 660 O O . ALA A 1 83 ? 12.128 3.953 -5.057 1.00 97.12 83 ALA A O 1
ATOM 661 N N . LEU A 1 84 ? 10.219 5.024 -4.576 1.00 97.25 84 LEU A N 1
ATOM 662 C CA . LEU A 1 84 ? 9.770 5.157 -5.960 1.00 97.25 84 LEU A CA 1
ATOM 663 C C . LEU A 1 84 ? 10.676 6.115 -6.746 1.00 97.25 84 LEU A C 1
ATOM 665 O O . LEU A 1 84 ? 11.164 5.741 -7.814 1.00 97.25 84 LEU A O 1
ATOM 669 N N . ALA A 1 85 ? 10.956 7.299 -6.197 1.00 96.94 85 ALA A N 1
ATOM 670 C CA . ALA A 1 85 ? 11.851 8.281 -6.807 1.00 96.94 85 ALA A CA 1
ATOM 671 C C . ALA A 1 85 ? 13.268 7.712 -7.012 1.00 96.94 85 ALA A C 1
ATOM 673 O O . ALA A 1 85 ? 13.839 7.833 -8.098 1.00 96.94 85 ALA A O 1
ATOM 674 N N . ASP A 1 86 ? 13.798 6.996 -6.016 1.00 96.38 86 ASP A N 1
ATOM 675 C CA . ASP A 1 86 ? 15.104 6.332 -6.090 1.00 96.38 86 ASP A CA 1
ATOM 676 C C . ASP A 1 86 ? 15.161 5.277 -7.208 1.00 96.38 86 ASP A C 1
ATOM 678 O O . ASP A 1 86 ? 16.218 5.057 -7.798 1.00 96.38 86 ASP A O 1
ATOM 682 N N . LEU A 1 87 ? 14.048 4.595 -7.511 1.00 95.06 87 LEU A N 1
ATOM 683 C CA . LEU A 1 87 ? 13.969 3.641 -8.624 1.00 95.06 87 LEU A CA 1
ATOM 684 C C . LEU A 1 87 ? 13.851 4.345 -9.978 1.00 95.06 87 LEU A C 1
ATOM 686 O O . LEU A 1 87 ? 14.462 3.883 -10.941 1.00 95.06 87 LEU A O 1
ATOM 690 N N . GLN A 1 88 ? 13.097 5.444 -10.048 1.00 94.25 88 GLN A N 1
ATOM 691 C CA . GLN A 1 88 ? 12.924 6.252 -11.261 1.00 94.25 88 GLN A CA 1
ATOM 692 C C . GLN A 1 88 ? 14.218 6.954 -11.686 1.00 94.25 88 GLN A C 1
ATOM 694 O O . GLN A 1 88 ? 14.454 7.133 -12.877 1.00 94.25 88 GLN A O 1
ATOM 699 N N . ALA A 1 89 ? 15.083 7.301 -10.731 1.00 94.38 89 ALA A N 1
ATOM 700 C CA . ALA A 1 89 ? 16.378 7.923 -10.997 1.00 94.38 89 ALA A CA 1
ATOM 701 C C . ALA A 1 89 ? 17.450 6.945 -11.525 1.00 94.38 89 ALA A C 1
ATOM 703 O O . ALA A 1 89 ? 18.557 7.368 -11.866 1.00 94.38 89 ALA A O 1
ATOM 704 N N . LYS A 1 90 ? 17.174 5.633 -11.580 1.00 92.19 90 LYS A N 1
ATOM 705 C CA . LYS A 1 90 ? 18.164 4.639 -12.024 1.00 92.19 90 LYS A CA 1
ATOM 706 C C . LYS A 1 90 ? 18.330 4.650 -13.550 1.00 92.19 90 LYS A C 1
ATOM 708 O O . LYS A 1 90 ? 17.331 4.697 -14.261 1.00 92.19 90 LYS A O 1
ATOM 713 N N . PRO A 1 91 ? 19.561 4.462 -14.072 1.00 85.38 91 PRO A N 1
ATOM 714 C CA . PRO A 1 91 ? 19.810 4.362 -15.516 1.00 85.38 91 PRO A CA 1
ATOM 715 C C . PRO A 1 91 ? 19.060 3.212 -16.206 1.00 85.38 91 PRO A C 1
ATOM 717 O O . PRO A 1 91 ? 18.738 3.294 -17.386 1.00 85.38 91 PRO A O 1
ATOM 720 N N . SER A 1 92 ? 18.790 2.132 -15.468 1.00 89.25 92 SER A N 1
ATOM 721 C CA . SER A 1 92 ? 17.956 1.013 -15.902 1.00 89.25 92 SER A CA 1
ATOM 722 C C . SER A 1 92 ? 16.792 0.881 -14.934 1.00 89.25 92 SER A C 1
ATOM 724 O O . SER A 1 92 ? 17.015 0.629 -13.749 1.00 89.25 92 SER A O 1
ATOM 726 N N . LEU A 1 93 ? 15.566 1.014 -15.439 1.00 84.25 93 LEU A N 1
ATOM 727 C CA . LEU A 1 93 ? 14.351 0.955 -14.633 1.00 84.25 93 LEU A CA 1
ATOM 728 C C . LEU A 1 93 ? 14.029 -0.500 -14.261 1.00 84.25 93 LEU A C 1
ATOM 730 O O . LEU A 1 93 ? 13.674 -1.295 -15.136 1.00 84.25 93 LEU A O 1
ATOM 734 N N . PRO A 1 94 ? 14.118 -0.889 -12.977 1.00 88.81 94 PRO A N 1
ATOM 735 C CA . PRO A 1 94 ? 13.704 -2.217 -12.547 1.00 88.81 94 PRO A CA 1
ATOM 736 C C . PRO A 1 94 ? 12.169 -2.280 -12.525 1.00 88.81 94 PRO A C 1
ATOM 738 O O . PRO A 1 94 ? 11.550 -2.115 -11.476 1.00 88.81 94 PRO A O 1
ATOM 741 N N . MET A 1 95 ? 11.553 -2.508 -13.688 1.00 89.81 95 MET A N 1
ATOM 742 C CA . MET A 1 95 ? 10.108 -2.343 -13.920 1.00 89.81 95 MET A CA 1
ATOM 743 C C . MET A 1 95 ? 9.213 -3.036 -12.886 1.00 89.81 95 MET A C 1
ATOM 745 O O . MET A 1 95 ? 8.214 -2.466 -12.464 1.00 89.81 95 MET A O 1
ATOM 749 N N . LEU A 1 96 ? 9.591 -4.230 -12.422 1.00 91.62 96 LEU A N 1
ATOM 750 C CA . LEU A 1 96 ? 8.853 -4.956 -11.383 1.00 91.62 96 LEU A CA 1
ATOM 751 C C . LEU A 1 96 ? 8.829 -4.210 -10.043 1.00 91.62 96 LEU A C 1
ATOM 753 O O . LEU A 1 96 ? 7.794 -4.133 -9.386 1.00 91.62 96 LEU A O 1
ATOM 757 N N . TRP A 1 97 ? 9.965 -3.644 -9.643 1.00 93.00 97 TRP A N 1
ATOM 758 C CA . TRP A 1 97 ? 10.075 -2.865 -8.412 1.00 93.00 97 TRP A CA 1
ATOM 759 C C . TRP A 1 97 ? 9.440 -1.487 -8.553 1.00 93.00 97 TRP A C 1
ATOM 761 O O . TRP A 1 97 ? 8.875 -0.984 -7.585 1.00 93.00 97 TRP A O 1
ATOM 771 N N . LEU A 1 98 ? 9.491 -0.906 -9.754 1.00 94.44 98 LEU A N 1
ATOM 772 C CA . LEU A 1 98 ? 8.789 0.331 -10.068 1.00 94.44 98 LEU A CA 1
ATOM 773 C C . LEU A 1 98 ? 7.272 0.139 -9.934 1.00 94.44 98 LEU A C 1
ATOM 775 O O . LEU A 1 98 ? 6.634 0.883 -9.199 1.00 94.44 98 LEU A O 1
ATOM 779 N N . ALA A 1 99 ? 6.719 -0.904 -10.564 1.00 94.94 99 ALA A N 1
ATOM 780 C CA . ALA A 1 99 ? 5.302 -1.252 -10.470 1.00 94.94 99 ALA A CA 1
ATOM 781 C C . ALA A 1 99 ? 4.880 -1.520 -9.020 1.00 94.94 99 ALA A C 1
ATOM 783 O O . ALA A 1 99 ? 3.870 -0.988 -8.570 1.00 94.94 99 ALA A O 1
ATOM 784 N N . TYR A 1 100 ? 5.689 -2.277 -8.271 1.00 96.06 100 TYR A N 1
ATOM 785 C CA . TYR A 1 100 ? 5.457 -2.514 -6.848 1.00 96.06 100 TYR A CA 1
ATOM 786 C C . TYR A 1 100 ? 5.366 -1.213 -6.053 1.00 96.06 100 TYR A C 1
ATOM 788 O O . TYR A 1 100 ? 4.369 -0.986 -5.372 1.00 96.06 100 TYR A O 1
ATOM 796 N N . ARG A 1 101 ? 6.365 -0.330 -6.162 1.00 97.25 101 ARG A N 1
ATOM 797 C CA . ARG A 1 101 ? 6.363 0.935 -5.416 1.00 97.25 101 ARG A CA 1
ATOM 798 C C . ARG A 1 101 ? 5.233 1.864 -5.843 1.00 97.25 101 ARG A C 1
ATOM 800 O O . ARG A 1 101 ? 4.588 2.433 -4.968 1.00 97.25 101 ARG A O 1
ATOM 807 N N . GLN A 1 102 ? 4.950 1.957 -7.140 1.00 97.56 102 GLN A N 1
ATOM 808 C CA . GLN A 1 102 ? 3.826 2.743 -7.645 1.00 97.56 102 GLN A CA 1
ATOM 809 C C . GLN A 1 102 ? 2.498 2.258 -7.052 1.00 97.56 102 GLN A C 1
ATOM 811 O O . GLN A 1 102 ? 1.716 3.068 -6.572 1.00 97.56 102 GLN A O 1
ATOM 816 N N . GLY A 1 103 ? 2.276 0.941 -7.004 1.00 97.44 103 GLY A N 1
ATOM 817 C CA . GLY A 1 103 ? 1.062 0.371 -6.427 1.00 97.44 103 GLY A CA 1
ATOM 818 C C . GLY A 1 103 ? 0.841 0.770 -4.968 1.00 97.44 103 GLY A C 1
ATOM 819 O O . GLY A 1 103 ? -0.270 1.135 -4.592 1.00 97.44 103 GLY A O 1
ATOM 820 N N . GLY A 1 104 ? 1.881 0.749 -4.133 1.00 98.00 104 GLY A N 1
ATOM 821 C CA . GLY A 1 104 ? 1.724 1.191 -2.744 1.00 98.00 104 GLY A CA 1
ATOM 822 C C . GLY A 1 104 ? 1.497 2.695 -2.608 1.00 98.00 104 GLY A C 1
ATOM 823 O O . GLY A 1 104 ? 0.636 3.092 -1.831 1.00 98.00 104 GLY A O 1
ATOM 824 N N . VAL A 1 105 ? 2.189 3.525 -3.400 1.00 98.19 105 VAL A N 1
ATOM 825 C CA . VAL A 1 105 ? 1.943 4.981 -3.436 1.00 98.19 105 VAL A CA 1
ATOM 826 C C . VAL A 1 105 ? 0.493 5.280 -3.818 1.00 98.19 105 VAL A C 1
ATOM 828 O O . VAL A 1 105 ? -0.174 6.039 -3.122 1.00 98.19 105 VAL A O 1
ATOM 831 N N . ASP A 1 106 ? -0.038 4.625 -4.851 1.00 98.25 106 ASP A N 1
ATOM 832 C CA . ASP A 1 106 ? -1.427 4.822 -5.280 1.00 98.25 106 ASP A CA 1
ATOM 833 C C . ASP A 1 106 ? -2.431 4.379 -4.200 1.00 98.25 106 ASP A C 1
ATOM 835 O O . ASP A 1 106 ? -3.494 4.980 -4.043 1.00 98.25 106 ASP A O 1
ATOM 839 N N . ALA A 1 107 ? -2.100 3.349 -3.414 1.00 98.06 107 ALA A N 1
ATOM 840 C CA . ALA A 1 107 ? -2.908 2.950 -2.265 1.00 98.06 107 ALA A CA 1
ATOM 841 C C . ALA A 1 107 ? -2.877 3.989 -1.128 1.00 98.06 107 ALA A C 1
ATOM 843 O O . ALA A 1 107 ? -3.921 4.241 -0.525 1.00 98.06 107 ALA A O 1
ATOM 844 N N . PHE A 1 108 ? -1.728 4.614 -0.854 1.00 97.06 108 PHE A N 1
ATOM 845 C CA . PHE A 1 108 ? -1.629 5.710 0.118 1.00 97.06 108 PHE A CA 1
ATOM 846 C C . PHE A 1 108 ? -2.346 6.978 -0.354 1.00 97.06 108 PHE A C 1
ATOM 848 O O . PHE A 1 108 ? -3.063 7.597 0.430 1.00 97.06 108 PHE A O 1
ATOM 855 N N . HIS A 1 109 ? -2.260 7.318 -1.639 1.00 95.69 109 HIS A N 1
ATOM 856 C CA . HIS A 1 109 ? -3.054 8.403 -2.214 1.00 95.69 109 HIS A CA 1
ATOM 857 C C . HIS A 1 109 ? -4.557 8.145 -2.071 1.00 95.69 109 HIS A C 1
ATOM 859 O O . HIS A 1 109 ? -5.275 9.014 -1.584 1.00 95.69 109 HIS A O 1
ATOM 865 N N . TRP A 1 110 ? -5.026 6.935 -2.395 1.00 96.19 110 TRP A N 1
ATOM 866 C CA . TRP A 1 110 ? -6.429 6.572 -2.181 1.00 96.19 110 TRP A CA 1
ATOM 867 C C . TRP A 1 110 ? -6.841 6.720 -0.708 1.00 96.19 110 TRP A C 1
ATOM 869 O O . TRP A 1 110 ? -7.918 7.240 -0.429 1.00 96.19 110 TRP A O 1
ATOM 879 N N . LEU A 1 111 ? -5.988 6.313 0.244 1.00 93.88 111 LEU A N 1
ATOM 880 C CA . LEU A 1 111 ? -6.237 6.515 1.679 1.00 93.88 111 LEU A CA 1
ATOM 881 C C . LEU A 1 111 ? -6.385 8.002 2.027 1.00 93.88 111 LEU A C 1
ATOM 883 O O . LEU A 1 111 ? -7.297 8.358 2.765 1.00 93.88 111 LEU A O 1
ATOM 887 N N . ARG A 1 112 ? -5.539 8.871 1.465 1.00 90.62 112 ARG A N 1
ATOM 888 C CA . ARG A 1 112 ? -5.621 10.331 1.640 1.00 90.62 112 ARG A CA 1
ATOM 889 C C . ARG A 1 112 ? -6.908 10.940 1.134 1.00 90.62 112 ARG A C 1
ATOM 891 O O . ARG A 1 112 ? -7.470 11.793 1.815 1.00 90.62 112 ARG A O 1
ATOM 898 N N . GLU A 1 113 ? -7.410 10.460 0.009 1.00 90.81 113 GLU A N 1
ATOM 899 C CA . GLU A 1 113 ? -8.728 10.854 -0.490 1.00 90.81 113 GLU A CA 1
ATOM 900 C C . GLU A 1 113 ? -9.843 10.460 0.489 1.00 90.81 113 GLU A C 1
ATOM 902 O O . GLU A 1 113 ? -10.842 11.158 0.576 1.00 90.81 113 GLU A O 1
ATOM 907 N N . GLN A 1 114 ? -9.663 9.394 1.282 1.00 87.44 114 GLN A N 1
ATOM 908 C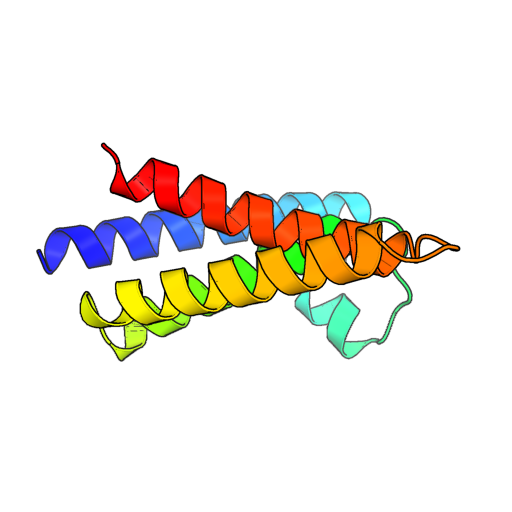 CA . GLN A 1 114 ? -10.622 9.027 2.332 1.00 87.44 114 GLN A CA 1
ATOM 909 C C . GLN A 1 114 ? -10.508 9.889 3.602 1.00 87.44 114 GLN A C 1
ATOM 911 O O . GLN A 1 114 ? -11.434 9.866 4.409 1.00 87.44 114 GLN A O 1
ATOM 916 N N . PHE A 1 115 ? -9.386 10.593 3.808 1.00 76.56 115 PHE A N 1
ATOM 917 C CA . PHE A 1 115 ? -9.153 11.501 4.944 1.00 76.56 115 PHE A CA 1
ATOM 918 C C . PHE A 1 115 ? -9.558 12.952 4.661 1.00 76.56 115 PHE A C 1
ATOM 920 O O . PHE A 1 115 ? -9.791 13.710 5.599 1.00 76.56 115 PHE A O 1
ATOM 927 N N . GLY A 1 116 ? -9.533 13.358 3.388 1.00 62.31 116 GLY A N 1
ATOM 928 C CA . GLY A 1 116 ? -9.724 14.743 2.947 1.00 62.31 116 GLY A CA 1
ATOM 929 C C . GLY A 1 116 ? -11.174 15.161 2.679 1.00 62.31 116 GLY A C 1
ATOM 930 O O . GLY A 1 116 ? -11.381 16.298 2.255 1.00 62.31 116 GLY A O 1
ATOM 931 N N . GLU A 1 117 ? -12.143 14.273 2.912 1.00 43.75 117 GLU A N 1
ATOM 932 C CA . GLU A 1 117 ? -13.596 14.523 2.872 1.00 43.75 117 GLU A CA 1
ATOM 933 C C . GLU A 1 117 ? -14.202 14.451 4.280 1.00 43.75 117 GLU A C 1
ATOM 935 O O . GLU A 1 117 ? -15.107 15.267 4.570 1.00 43.75 117 GLU A O 1
#

Secondary structure (DSSP, 8-state):
-HHHHHHHHHHHHHHHHHHHHHHHHHTTS--HHHHHHHT---GGGHHHHHHHHHHHHHHHHHHHHGGGHHHHHHHHHHHHHHHHHHHHTSSS--HHHHHHHHHHHHHHHHHHHHH--

Foldseek 3Di:
DQVLLVVLLVVLVVVLVVLQVVLCVLVVRDGPVRCVVVVDDSQVCLLSLLLNVLSVQLSVLCVVPNPVSVVVSVVVLVVLVVQLVVQVPDPDRPPSVNSSSNSNNVNSVVSVVSVVD